Protein AF-A0A2V8RAC1-F1 (afdb_monomer_lite)

Secondary structure (DSSP, 8-state):
--EEEEEPPGGGHHHHHHHHHHHHHHTT--HHHHHHTHHHH---HHHHHHS--EEEEE-

pLDDT: mean 96.15, std 4.64, range [69.94, 98.5]

Radius of gyration: 12.77 Å; chains: 1; bounding box: 29×16×36 Å

Foldseek 3Di:
DDKDKDQDAQVCQVVQLVVLLVVCVVVPDDVVVSVVCSVVSRGGSVNSVPDRDMDIDDD

Structure (mmCIF, N/CA/C/O backbone):
data_AF-A0A2V8RAC1-F1
#
_entry.id   AF-A0A2V8RAC1-F1
#
loop_
_atom_site.group_PDB
_atom_site.id
_atom_site.type_symbol
_atom_site.label_atom_id
_atom_site.label_alt_id
_atom_site.label_comp_id
_atom_site.label_asym_id
_atom_site.label_entity_id
_atom_site.label_seq_id
_atom_site.pdbx_PDB_ins_code
_atom_site.Cartn_x
_atom_site.Cartn_y
_atom_site.Cartn_z
_atom_site.occupancy
_atom_site.B_iso_or_equiv
_atom_site.auth_seq_id
_atom_site.auth_comp_id
_atom_site.auth_asym_id
_atom_site.auth_atom_id
_atom_site.pdbx_PDB_model_num
ATOM 1 N N . MET A 1 1 ? 7.144 8.140 21.541 1.00 69.94 1 MET A N 1
ATOM 2 C CA . MET A 1 1 ? 6.329 7.884 20.341 1.00 69.94 1 MET A CA 1
ATOM 3 C C . MET A 1 1 ? 5.345 6.820 20.733 1.00 69.94 1 MET A C 1
ATOM 5 O O . MET A 1 1 ? 5.786 5.729 21.074 1.00 69.94 1 MET A O 1
ATOM 9 N N . ASP A 1 2 ? 4.072 7.183 20.795 1.00 90.94 2 ASP A N 1
ATOM 10 C CA . ASP A 1 2 ? 3.004 6.200 20.887 1.00 90.94 2 ASP A CA 1
ATOM 11 C C . ASP A 1 2 ? 2.615 5.819 19.457 1.00 90.94 2 ASP A C 1
ATOM 13 O O . ASP A 1 2 ? 2.488 6.699 18.603 1.00 90.94 2 ASP A O 1
ATOM 17 N N . ILE A 1 3 ? 2.532 4.523 19.172 1.00 95.44 3 ILE A N 1
ATOM 18 C CA . ILE A 1 3 ? 2.136 4.018 17.856 1.00 95.44 3 ILE A CA 1
ATOM 19 C C . ILE A 1 3 ? 0.887 3.180 18.052 1.00 95.44 3 ILE A C 1
ATOM 21 O O . ILE A 1 3 ? 0.917 2.153 18.731 1.00 95.44 3 ILE A O 1
ATOM 25 N N . GLN A 1 4 ? -0.192 3.587 17.393 1.00 96.94 4 GLN A N 1
ATOM 26 C CA . GLN A 1 4 ? -1.431 2.833 17.348 1.00 96.94 4 GLN A CA 1
ATOM 27 C C . GLN A 1 4 ? -1.529 2.081 16.022 1.00 96.94 4 GLN A C 1
ATOM 29 O O . GLN A 1 4 ? -1.365 2.660 14.948 1.00 96.94 4 GLN A O 1
ATOM 34 N N . ILE A 1 5 ? -1.846 0.788 16.095 1.00 97.62 5 ILE A N 1
ATOM 35 C CA . ILE A 1 5 ? -2.183 -0.021 14.922 1.00 97.62 5 ILE A CA 1
ATOM 36 C C . ILE A 1 5 ? -3.699 -0.158 14.851 1.00 97.62 5 ILE A C 1
ATOM 38 O O . ILE A 1 5 ? -4.342 -0.548 15.828 1.00 97.62 5 ILE A O 1
ATOM 42 N N . ARG A 1 6 ? -4.279 0.148 13.690 1.00 97.75 6 ARG A N 1
ATOM 43 C CA . ARG A 1 6 ? -5.717 0.002 13.441 1.00 97.75 6 ARG A CA 1
ATOM 44 C C . ARG A 1 6 ? -5.995 -0.502 12.034 1.00 97.75 6 ARG A C 1
ATOM 46 O O . ARG A 1 6 ? -5.113 -0.525 11.179 1.00 97.75 6 ARG A O 1
ATOM 53 N N . ARG A 1 7 ? -7.246 -0.890 11.797 1.00 98.12 7 ARG A N 1
ATOM 54 C CA . ARG A 1 7 ? -7.732 -1.243 10.465 1.00 98.12 7 ARG A CA 1
ATOM 55 C C . ARG A 1 7 ? -7.543 -0.072 9.494 1.00 98.12 7 ARG A C 1
ATOM 57 O O . ARG A 1 7 ? -7.830 1.071 9.867 1.00 98.12 7 ARG A O 1
ATOM 64 N N . ALA A 1 8 ? -7.070 -0.375 8.286 1.00 98.25 8 ALA A N 1
ATOM 65 C CA . ALA A 1 8 ? -7.030 0.587 7.191 1.00 98.25 8 ALA A CA 1
ATOM 66 C C . ALA A 1 8 ? -8.452 0.902 6.702 1.00 98.25 8 ALA A C 1
ATOM 68 O O . ALA A 1 8 ? -9.312 0.019 6.680 1.00 98.25 8 ALA A O 1
ATOM 69 N N . GLN A 1 9 ? -8.692 2.150 6.323 1.00 98.25 9 GLN A N 1
ATOM 70 C CA . GLN A 1 9 ? -9.950 2.616 5.757 1.00 98.25 9 GLN A CA 1
ATOM 71 C C . GLN A 1 9 ? -9.833 2.768 4.234 1.00 98.25 9 GLN A C 1
ATOM 73 O O . GLN A 1 9 ? -8.750 3.087 3.739 1.00 98.25 9 GLN A O 1
ATOM 78 N N . PRO A 1 10 ? -10.911 2.536 3.461 1.00 98.50 10 PRO A N 1
ATOM 79 C CA . PRO A 1 10 ? -10.847 2.588 1.997 1.00 98.50 10 PRO A CA 1
ATOM 80 C C . PRO A 1 10 ? -10.384 3.937 1.419 1.00 98.50 10 PRO A C 1
ATOM 82 O O . PRO A 1 10 ? -9.799 3.972 0.339 1.00 98.50 10 PRO A O 1
ATOM 85 N N . ASP A 1 11 ? -10.609 5.043 2.129 1.00 98.38 11 ASP A N 1
ATOM 86 C CA . ASP A 1 11 ? -10.152 6.388 1.757 1.00 98.38 11 ASP A CA 1
ATOM 87 C C . ASP A 1 11 ? -8.637 6.598 1.952 1.00 98.38 11 ASP A C 1
ATOM 89 O O . ASP A 1 11 ? -8.067 7.534 1.394 1.00 98.38 11 ASP A O 1
ATOM 93 N N . GLU A 1 12 ? -7.953 5.690 2.654 1.00 98.38 12 GLU A N 1
ATOM 94 C CA . GLU A 1 12 ? -6.494 5.698 2.829 1.00 98.38 12 GLU A CA 1
ATOM 95 C C . GLU A 1 12 ? -5.747 5.062 1.640 1.00 98.38 12 GLU A C 1
ATOM 97 O O . GLU A 1 12 ? -4.518 5.077 1.596 1.00 98.38 12 GLU A O 1
ATOM 102 N N . ALA A 1 13 ? -6.460 4.527 0.645 1.00 98.44 13 ALA A N 1
ATOM 103 C CA . ALA A 1 13 ? -5.879 3.849 -0.516 1.00 98.44 13 ALA A CA 1
ATOM 104 C C . ALA A 1 13 ? -4.808 4.681 -1.246 1.00 98.44 13 ALA A C 1
ATOM 106 O O . ALA A 1 13 ? -3.730 4.173 -1.567 1.00 98.44 13 ALA A O 1
ATOM 107 N N . ALA A 1 14 ? -5.067 5.976 -1.448 1.00 98.31 14 ALA A N 1
ATOM 108 C CA . ALA A 1 14 ? -4.133 6.871 -2.127 1.00 98.31 14 ALA A CA 1
ATOM 109 C C . ALA A 1 14 ? -2.822 7.042 -1.339 1.00 98.31 14 ALA A C 1
ATOM 111 O O . ALA A 1 14 ? -1.744 6.808 -1.880 1.00 98.31 14 ALA A O 1
ATOM 112 N N . VAL A 1 15 ? -2.901 7.369 -0.044 1.00 98.25 15 VAL A N 1
ATOM 113 C CA . VAL A 1 15 ? -1.699 7.572 0.786 1.00 98.25 15 VAL A CA 1
ATOM 114 C C . VAL A 1 15 ? -0.919 6.270 0.987 1.00 98.25 15 VAL A C 1
ATOM 116 O O . VAL A 1 15 ? 0.310 6.269 0.995 1.00 98.25 15 VAL A O 1
ATOM 119 N N . LEU A 1 16 ? -1.606 5.131 1.090 1.00 98.25 16 LEU A N 1
ATOM 120 C CA . LEU A 1 16 ? -0.947 3.832 1.218 1.00 98.25 16 LEU A CA 1
ATOM 121 C C . LEU A 1 16 ? -0.229 3.429 -0.076 1.00 98.25 16 LEU A C 1
ATOM 123 O O . LEU A 1 16 ? 0.865 2.866 -0.008 1.00 98.25 16 LEU A O 1
ATOM 127 N N . THR A 1 17 ? -0.791 3.776 -1.237 1.00 98.38 17 THR A N 1
ATOM 128 C CA . THR A 1 17 ? -0.118 3.631 -2.537 1.00 98.38 17 THR A CA 1
ATOM 129 C C . THR A 1 17 ? 1.168 4.456 -2.572 1.00 98.38 17 THR A C 1
ATOM 131 O O . THR A 1 17 ? 2.239 3.937 -2.891 1.00 98.38 17 THR A O 1
ATOM 134 N N . GLU A 1 18 ? 1.111 5.726 -2.166 1.00 98.06 18 GLU A N 1
ATOM 135 C CA . GLU A 1 18 ? 2.296 6.591 -2.108 1.00 98.06 18 GLU A CA 1
ATOM 136 C C . GLU A 1 18 ? 3.386 6.016 -1.192 1.00 98.06 18 GLU A C 1
ATOM 138 O O . GLU A 1 18 ? 4.562 5.990 -1.568 1.00 98.06 18 GLU A O 1
ATOM 143 N N . ILE A 1 19 ? 3.003 5.487 -0.024 1.00 97.75 19 ILE A N 1
ATOM 144 C CA . ILE A 1 19 ? 3.920 4.814 0.906 1.00 97.75 19 ILE A CA 1
ATOM 145 C C . ILE A 1 19 ? 4.552 3.577 0.258 1.00 97.75 19 ILE A C 1
ATOM 147 O O . ILE A 1 19 ? 5.766 3.389 0.377 1.00 97.75 19 ILE A O 1
ATOM 151 N N . ALA A 1 20 ? 3.774 2.748 -0.445 1.00 97.25 20 ALA A N 1
ATOM 152 C CA . ALA A 1 20 ? 4.286 1.560 -1.125 1.00 97.25 20 ALA A CA 1
ATOM 153 C C . ALA A 1 20 ? 5.361 1.931 -2.161 1.00 97.25 20 ALA A C 1
ATOM 155 O O . ALA A 1 20 ? 6.461 1.369 -2.138 1.00 97.25 20 ALA A O 1
ATOM 156 N N . HIS A 1 21 ? 5.101 2.939 -2.999 1.00 97.12 21 HIS A N 1
ATOM 157 C CA . HIS A 1 21 ? 6.083 3.453 -3.956 1.00 97.12 21 HIS A CA 1
ATOM 158 C C . HIS A 1 21 ? 7.318 4.047 -3.262 1.00 97.12 21 HIS A C 1
ATOM 160 O O . HIS A 1 21 ? 8.451 3.733 -3.637 1.00 97.12 21 HIS A O 1
ATOM 166 N N . ALA A 1 22 ? 7.127 4.876 -2.232 1.00 97.12 22 ALA A N 1
ATOM 167 C CA . ALA A 1 22 ? 8.225 5.491 -1.487 1.00 97.12 22 ALA A CA 1
ATOM 168 C C . ALA A 1 22 ? 9.126 4.441 -0.817 1.00 97.12 22 ALA A C 1
ATOM 170 O O . ALA A 1 22 ? 10.350 4.566 -0.862 1.00 97.12 22 ALA A O 1
ATOM 171 N N . ALA A 1 23 ? 8.547 3.373 -0.264 1.00 96.94 23 ALA A N 1
ATOM 172 C CA . ALA A 1 23 ? 9.291 2.271 0.335 1.00 96.94 23 ALA A CA 1
ATOM 173 C C . ALA A 1 23 ? 10.158 1.534 -0.700 1.00 96.94 23 ALA A C 1
ATOM 175 O O . ALA A 1 23 ? 11.333 1.271 -0.440 1.00 96.94 23 ALA A O 1
ATOM 176 N N . LYS A 1 24 ? 9.622 1.251 -1.899 1.00 95.81 24 LYS A N 1
ATOM 177 C CA . LYS A 1 24 ? 10.403 0.625 -2.981 1.00 95.81 24 LYS A CA 1
ATOM 178 C C . LYS A 1 24 ? 11.532 1.532 -3.475 1.00 95.81 24 LYS A C 1
ATOM 180 O O . LYS A 1 24 ? 12.654 1.053 -3.635 1.00 95.81 24 LYS A O 1
ATOM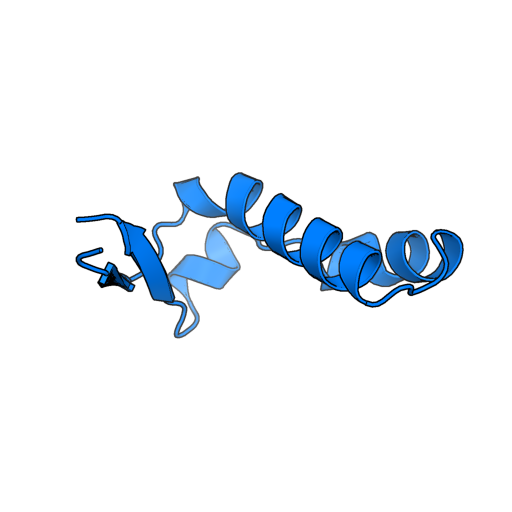 185 N N . ARG A 1 25 ? 11.283 2.838 -3.631 1.00 96.31 25 ARG A N 1
ATOM 186 C CA . ARG A 1 25 ? 12.341 3.810 -3.966 1.00 96.31 25 ARG A CA 1
ATOM 187 C C . ARG A 1 25 ? 13.419 3.872 -2.891 1.00 96.31 25 ARG A C 1
ATOM 189 O O . ARG A 1 25 ? 14.602 3.885 -3.215 1.00 96.31 25 ARG A O 1
ATOM 196 N N . HIS A 1 26 ? 13.030 3.857 -1.617 1.00 96.88 26 HIS A N 1
ATOM 197 C CA . HIS A 1 26 ? 13.976 3.868 -0.503 1.00 96.88 26 HIS A CA 1
ATOM 198 C C . HIS A 1 26 ? 14.905 2.644 -0.507 1.00 96.88 26 HIS A C 1
ATOM 200 O O . HIS A 1 26 ? 16.076 2.764 -0.160 1.00 96.88 26 HIS A O 1
ATOM 206 N N . TRP A 1 27 ? 14.420 1.479 -0.949 1.00 96.44 27 TRP A N 1
ATOM 207 C CA . TRP A 1 27 ? 15.245 0.272 -1.102 1.00 96.44 27 TRP A CA 1
ATOM 208 C C . TRP A 1 27 ? 16.153 0.293 -2.341 1.00 96.44 27 TRP A C 1
ATOM 210 O O . TRP A 1 27 ? 16.931 -0.637 -2.537 1.00 96.44 27 TRP A O 1
ATOM 220 N N . GLY A 1 28 ? 16.085 1.344 -3.162 1.00 95.62 28 GLY A N 1
ATOM 221 C CA . GLY A 1 28 ? 16.965 1.534 -4.312 1.00 95.62 28 GLY A CA 1
ATOM 222 C C . GLY A 1 28 ? 16.561 0.743 -5.553 1.00 95.62 28 GLY A C 1
ATOM 223 O O . GLY A 1 28 ? 17.410 0.507 -6.414 1.00 95.62 28 GLY A O 1
ATOM 224 N N . TYR A 1 29 ? 15.296 0.321 -5.672 1.00 96.38 29 TYR A N 1
ATOM 225 C CA . TYR A 1 29 ? 14.829 -0.271 -6.925 1.00 96.38 29 TYR A CA 1
ATOM 226 C C . TYR A 1 29 ? 14.868 0.763 -8.061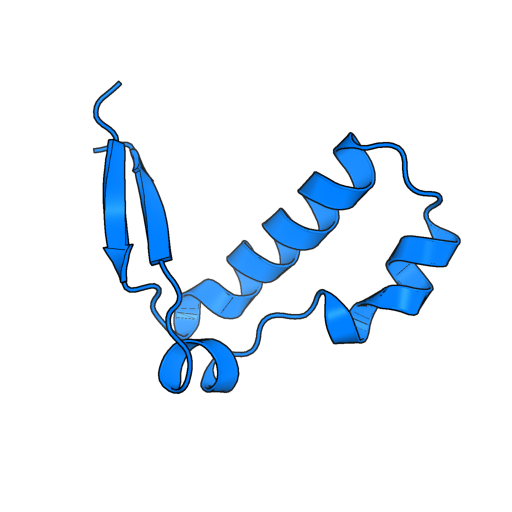 1.00 96.38 29 TYR A C 1
ATOM 228 O O . TYR A 1 29 ? 14.498 1.919 -7.840 1.00 96.38 29 TYR A O 1
ATOM 236 N N . PRO A 1 30 ? 15.292 0.365 -9.274 1.00 96.38 30 PRO A N 1
ATOM 237 C CA . PRO A 1 30 ? 15.270 1.242 -10.439 1.00 96.38 30 PRO A CA 1
ATOM 238 C C . PRO A 1 30 ? 13.866 1.789 -10.732 1.00 96.38 30 PRO A C 1
ATOM 240 O O . PRO A 1 30 ? 12.885 1.053 -10.630 1.00 96.38 30 PRO A O 1
ATOM 243 N N . GLU A 1 31 ? 13.761 3.054 -11.154 1.00 95.50 31 GLU A N 1
ATOM 244 C CA . GLU A 1 31 ? 12.455 3.687 -11.413 1.00 95.50 31 GLU A CA 1
ATOM 245 C C . GLU A 1 31 ? 11.659 2.938 -12.490 1.00 95.50 31 GLU A C 1
ATOM 247 O O . GLU A 1 31 ? 10.467 2.722 -12.323 1.00 95.50 31 GLU A O 1
ATOM 252 N N . ASN A 1 32 ? 12.319 2.410 -13.524 1.00 96.56 32 ASN A N 1
ATOM 253 C CA . ASN A 1 32 ? 11.654 1.623 -14.565 1.00 96.56 32 ASN A CA 1
ATOM 254 C C . ASN A 1 32 ? 11.026 0.318 -14.039 1.00 96.56 32 ASN A C 1
ATOM 256 O O . ASN A 1 32 ? 10.097 -0.205 -14.648 1.00 96.56 32 ASN A O 1
ATOM 260 N N . TRP A 1 33 ? 11.527 -0.238 -12.931 1.00 96.56 33 TRP A N 1
ATOM 261 C CA . TRP A 1 33 ? 10.887 -1.384 -12.277 1.00 96.56 33 TRP A CA 1
ATOM 262 C C . TRP A 1 33 ? 9.670 -0.941 -11.475 1.00 96.56 33 TRP A C 1
ATOM 264 O O . TRP A 1 33 ? 8.648 -1.612 -11.496 1.00 96.56 33 TRP A O 1
ATOM 274 N N . ILE A 1 34 ? 9.765 0.203 -10.803 1.00 95.38 34 ILE A N 1
ATOM 275 C CA . ILE A 1 34 ? 8.659 0.772 -10.031 1.00 95.38 34 ILE A CA 1
ATOM 276 C C . ILE A 1 34 ? 7.512 1.192 -10.959 1.00 95.38 34 ILE A C 1
ATOM 278 O O . ILE A 1 34 ? 6.356 0.957 -10.623 1.00 95.38 34 ILE A O 1
ATOM 282 N N . GLU A 1 35 ? 7.825 1.742 -12.133 1.00 95.00 35 GLU A N 1
ATOM 283 C CA . GLU A 1 35 ? 6.864 2.005 -13.210 1.00 95.00 35 GLU A CA 1
ATOM 284 C C . GLU A 1 35 ? 6.218 0.708 -13.708 1.00 95.00 35 GLU A C 1
ATOM 286 O O . GLU A 1 35 ? 5.003 0.645 -13.869 1.00 95.00 35 GLU A O 1
ATOM 291 N N . HIS A 1 36 ? 7.005 -0.356 -13.901 1.00 96.75 36 HIS A N 1
ATOM 292 C CA . HIS A 1 36 ? 6.465 -1.654 -14.306 1.00 96.75 36 HIS A CA 1
ATOM 293 C C . HIS A 1 36 ? 5.546 -2.276 -13.242 1.00 96.75 36 HIS A C 1
ATOM 295 O O . HIS A 1 36 ? 4.596 -2.970 -13.584 1.00 96.75 36 HIS A O 1
ATOM 301 N N . TRP A 1 37 ? 5.807 -2.006 -11.962 1.00 96.44 37 TRP A N 1
ATOM 302 C CA . TRP A 1 37 ? 4.990 -2.454 -10.833 1.00 96.44 37 TRP A CA 1
ATOM 303 C C . TRP A 1 37 ? 3.894 -1.464 -10.438 1.00 96.44 37 TRP A C 1
ATOM 305 O O . TRP A 1 37 ? 3.324 -1.613 -9.361 1.00 96.44 37 TRP A O 1
ATOM 315 N N . GLN A 1 38 ? 3.604 -0.443 -11.247 1.00 92.94 38 GLN A N 1
ATOM 316 C CA . GLN A 1 38 ? 2.647 0.599 -10.875 1.00 92.94 38 GLN A CA 1
ATOM 317 C C . GLN A 1 38 ? 1.293 0.016 -10.448 1.00 92.94 38 GLN A C 1
ATOM 319 O O . GLN A 1 38 ? 0.786 0.373 -9.385 1.00 92.94 38 GLN A O 1
ATOM 324 N N . ASP A 1 39 ? 0.745 -0.916 -11.226 1.00 94.75 39 ASP A N 1
ATOM 325 C CA . ASP A 1 39 ? -0.538 -1.550 -10.915 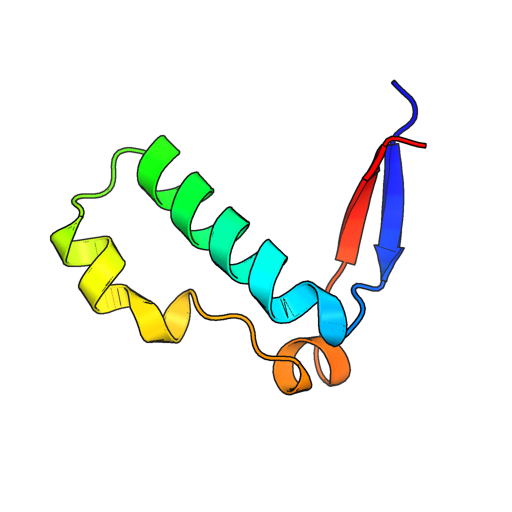1.00 94.75 39 ASP A CA 1
ATOM 326 C C . ASP A 1 39 ? -0.453 -2.418 -9.648 1.00 94.75 39 ASP A C 1
ATOM 328 O O . ASP A 1 39 ? -1.320 -2.331 -8.782 1.00 94.75 39 ASP A O 1
ATOM 332 N N . ASP A 1 40 ? 0.631 -3.184 -9.485 1.00 94.75 40 ASP A N 1
ATOM 333 C CA . ASP A 1 40 ? 0.857 -4.049 -8.315 1.00 94.75 40 ASP A CA 1
ATOM 334 C C . ASP A 1 40 ? 1.087 -3.255 -7.014 1.00 94.75 40 ASP A C 1
ATOM 336 O O . ASP A 1 40 ? 0.821 -3.747 -5.915 1.00 94.75 40 ASP A O 1
ATOM 340 N N . LEU A 1 41 ? 1.613 -2.033 -7.121 1.00 96.06 41 LEU A N 1
ATOM 341 C CA . LEU A 1 41 ? 1.852 -1.124 -5.996 1.00 96.06 41 LEU A CA 1
ATOM 342 C C . LEU A 1 41 ? 0.658 -0.203 -5.712 1.00 96.06 41 LEU A C 1
ATOM 344 O O . LEU A 1 41 ? 0.660 0.487 -4.689 1.00 96.06 41 LEU A O 1
ATOM 348 N N . THR A 1 42 ? -0.360 -0.212 -6.574 1.00 97.62 42 THR A N 1
ATOM 349 C CA . THR A 1 42 ? -1.577 0.579 -6.398 1.00 97.62 42 THR A CA 1
ATOM 350 C C . THR A 1 42 ? -2.540 -0.132 -5.457 1.00 97.62 42 THR A C 1
ATOM 352 O O . THR A 1 42 ? -3.149 -1.151 -5.780 1.00 97.62 42 THR A O 1
ATOM 355 N N . ILE A 1 43 ? -2.721 0.443 -4.272 1.00 98.31 43 ILE A N 1
ATOM 356 C CA . ILE A 1 43 ? -3.712 -0.004 -3.299 1.00 98.31 43 ILE A CA 1
ATOM 357 C C . ILE A 1 43 ? -5.045 0.646 -3.658 1.00 98.31 43 ILE A C 1
ATOM 359 O O . ILE A 1 43 ? -5.138 1.865 -3.789 1.00 98.31 43 ILE A O 1
ATOM 363 N N . THR A 1 44 ? -6.092 -0.166 -3.803 1.00 98.25 44 THR A N 1
ATOM 364 C CA . THR A 1 44 ? -7.443 0.308 -4.129 1.00 98.25 44 THR A CA 1
ATOM 365 C C . THR A 1 44 ? -8.355 0.299 -2.896 1.00 98.25 44 THR A C 1
ATOM 367 O O . THR A 1 44 ? -8.141 -0.502 -1.980 1.00 98.25 44 THR A O 1
ATOM 370 N N . PRO A 1 45 ? -9.407 1.141 -2.861 1.00 98.44 45 PRO A N 1
ATOM 371 C CA . PRO A 1 45 ? -10.405 1.115 -1.789 1.00 98.44 45 PRO A CA 1
ATOM 372 C C . PRO A 1 45 ? -11.026 -0.276 -1.591 1.00 98.44 45 PRO A C 1
ATOM 374 O O . PRO A 1 45 ? -11.151 -0.748 -0.460 1.00 98.44 45 PRO A O 1
ATOM 377 N N . ASP A 1 46 ? -11.340 -0.962 -2.693 1.00 98.44 46 ASP A N 1
ATOM 378 C CA . ASP A 1 46 ? -11.893 -2.318 -2.684 1.00 98.44 46 ASP A CA 1
ATOM 379 C C . ASP A 1 46 ? -10.909 -3.316 -2.070 1.00 98.44 46 ASP A C 1
ATOM 381 O O . ASP A 1 46 ? -11.298 -4.119 -1.223 1.00 98.44 46 ASP A O 1
ATOM 385 N N . PHE A 1 47 ? -9.618 -3.221 -2.415 1.00 97.9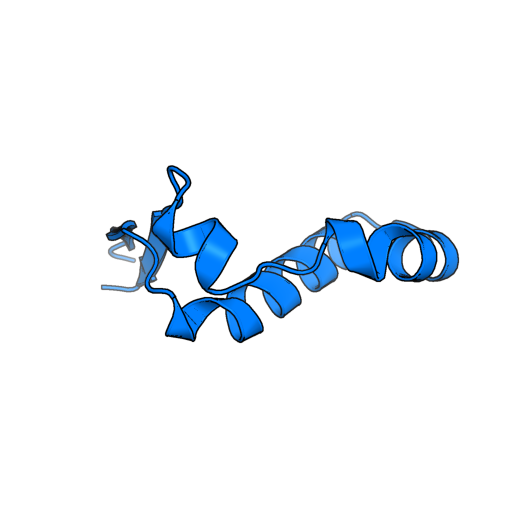4 47 PHE A N 1
ATOM 386 C CA . PHE A 1 47 ? -8.591 -4.080 -1.832 1.00 97.94 47 PHE A CA 1
ATOM 387 C C . PHE A 1 47 ? -8.522 -3.920 -0.309 1.00 97.94 47 PHE A C 1
ATOM 389 O O . PHE A 1 47 ? -8.426 -4.920 0.402 1.00 97.94 47 PHE A O 1
ATOM 396 N N . ILE A 1 48 ? -8.631 -2.692 0.205 1.00 98.38 48 ILE A N 1
ATOM 397 C CA . ILE A 1 48 ? -8.675 -2.428 1.651 1.00 98.38 48 ILE A CA 1
ATOM 398 C C . ILE A 1 48 ? -9.930 -3.036 2.287 1.00 98.38 48 ILE A C 1
ATOM 400 O O . ILE A 1 48 ? -9.851 -3.657 3.350 1.00 98.38 48 ILE A O 1
ATOM 404 N N . ALA A 1 49 ? -11.087 -2.876 1.642 1.00 98.00 49 ALA A N 1
ATOM 405 C CA . ALA A 1 49 ? -12.360 -3.365 2.159 1.00 98.00 49 ALA A CA 1
ATOM 406 C C . ALA A 1 49 ? -12.415 -4.901 2.242 1.00 98.00 49 ALA A C 1
ATOM 408 O O . ALA A 1 49 ? -13.021 -5.442 3.169 1.00 98.00 49 ALA A O 1
ATOM 409 N N . THR A 1 50 ? -11.775 -5.608 1.304 1.00 98.00 50 THR A N 1
ATOM 410 C CA . THR A 1 50 ? -11.872 -7.072 1.191 1.00 98.00 50 THR A CA 1
ATOM 411 C C . THR A 1 50 ? -10.695 -7.852 1.777 1.00 98.00 50 THR A C 1
ATOM 413 O O . THR A 1 50 ? -10.789 -9.072 1.874 1.00 98.00 50 THR A O 1
ATOM 416 N N . ASN A 1 51 ? -9.589 -7.204 2.160 1.00 97.88 51 ASN A N 1
ATOM 417 C CA . ASN A 1 51 ? -8.370 -7.884 2.627 1.00 97.88 51 ASN A CA 1
ATOM 418 C C . ASN A 1 51 ? -7.942 -7.431 4.014 1.00 97.88 51 ASN A C 1
ATOM 420 O O . ASN A 1 51 ? -8.291 -6.344 4.459 1.00 97.88 51 ASN A O 1
ATOM 424 N N . GLU A 1 52 ? -7.139 -8.242 4.707 1.00 97.25 52 GLU A N 1
ATOM 425 C CA . GLU A 1 52 ? -6.645 -7.900 6.037 1.00 97.25 52 GLU A CA 1
ATOM 426 C C . GLU A 1 52 ? -5.536 -6.833 6.050 1.00 97.25 52 GLU A C 1
ATOM 428 O O . GLU A 1 52 ? -4.363 -7.148 6.212 1.00 97.25 52 GLU A O 1
ATOM 433 N N . MET A 1 53 ? -5.907 -5.555 5.904 1.00 97.50 53 MET A N 1
ATOM 434 C CA . MET A 1 53 ? -4.967 -4.430 5.899 1.00 97.50 53 MET A CA 1
ATOM 435 C C . MET A 1 53 ? -5.034 -3.574 7.173 1.00 97.50 53 MET A C 1
ATOM 437 O O . MET A 1 53 ? -6.111 -3.274 7.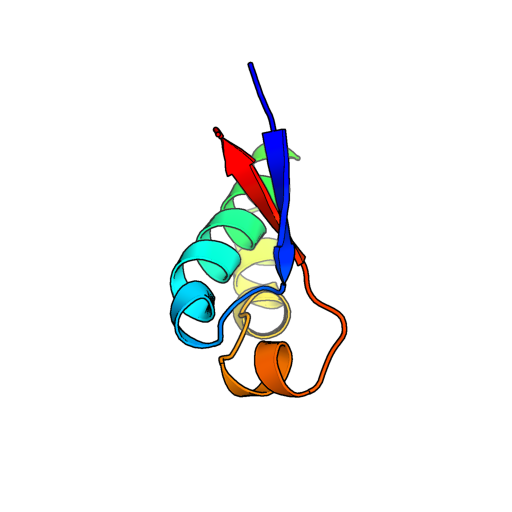697 1.00 97.50 53 MET A O 1
ATOM 441 N N . TYR A 1 54 ? -3.864 -3.151 7.656 1.00 98.00 54 TYR A N 1
ATOM 442 C CA . TYR A 1 54 ? -3.692 -2.348 8.865 1.00 98.00 54 TYR A CA 1
ATOM 443 C C . TYR A 1 54 ? -2.709 -1.205 8.621 1.00 98.00 54 TYR A C 1
ATOM 445 O O . TYR A 1 54 ? -1.773 -1.341 7.835 1.00 98.00 54 TYR A O 1
ATOM 453 N N . VAL A 1 55 ? -2.905 -0.104 9.341 1.00 97.94 55 VAL A N 1
ATOM 454 C CA . VAL A 1 55 ? -2.007 1.054 9.347 1.00 97.94 55 VAL A CA 1
ATOM 455 C C . VAL A 1 55 ? -1.442 1.273 10.742 1.00 97.94 55 VAL A C 1
ATOM 457 O O . VAL A 1 55 ? -2.116 1.006 11.741 1.00 97.94 55 VAL A O 1
ATOM 460 N N . ALA A 1 56 ? -0.214 1.780 10.797 1.00 97.12 56 ALA A N 1
ATOM 461 C CA . ALA A 1 56 ? 0.395 2.308 12.007 1.00 97.12 56 ALA A CA 1
ATOM 462 C C . ALA A 1 56 ? 0.338 3.836 11.950 1.00 97.12 56 ALA A C 1
ATOM 464 O O . ALA A 1 56 ? 0.801 4.440 10.983 1.00 97.12 56 ALA A O 1
ATOM 465 N N . ILE A 1 57 ? -0.233 4.451 12.979 1.00 95.50 57 ILE A N 1
ATOM 466 C CA . ILE A 1 57 ? -0.332 5.903 13.117 1.00 95.50 57 ILE A CA 1
ATOM 467 C C . ILE A 1 57 ? 0.341 6.337 14.414 1.00 95.50 57 ILE A C 1
ATOM 469 O O . ILE A 1 57 ? 0.367 5.588 15.391 1.00 95.50 57 ILE A O 1
ATOM 473 N N . ASN A 1 58 ? 0.880 7.553 14.423 1.00 93.31 58 ASN A N 1
ATOM 474 C CA . ASN A 1 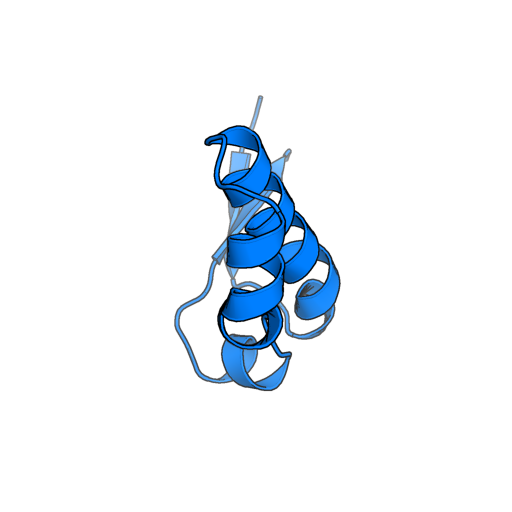58 ? 1.309 8.173 15.671 1.00 93.31 58 ASN A CA 1
ATOM 475 C C . ASN A 1 58 ? 0.061 8.530 16.492 1.00 93.31 58 ASN A C 1
ATOM 477 O O . ASN A 1 58 ? -0.868 9.128 15.941 1.00 93.31 58 ASN A O 1
ATOM 481 N N . GLY A 1 59 ? 0.054 8.121 17.762 1.00 75.81 59 GLY A N 1
ATOM 482 C CA . GLY A 1 59 ? -0.963 8.485 18.755 1.00 75.81 59 GLY A CA 1
ATOM 483 C C . GLY A 1 59 ? -0.788 9.892 19.309 1.00 75.81 59 GLY A C 1
ATOM 484 O O . GLY A 1 59 ? 0.356 10.409 19.275 1.00 75.81 59 GLY A O 1
#

Sequence (59 aa):
MDIQIRRAQPDEAAVLTEIAHAAKRHWGYPENWIEHWQDDLTITPDFIATNEMYVAING